Protein AF-A0A963TQV9-F1 (afdb_monomer_lite)

pLDDT: mean 86.81, std 13.45, range [44.41, 98.38]

Structure (mmCIF, N/CA/C/O backbone):
data_AF-A0A963TQV9-F1
#
_entry.id   AF-A0A963TQV9-F1
#
loop_
_atom_site.group_PDB
_atom_site.id
_atom_site.type_symbol
_atom_site.label_atom_id
_atom_site.label_alt_id
_atom_site.label_comp_id
_atom_site.label_asym_id
_atom_site.label_entity_id
_atom_site.label_seq_id
_atom_site.pdbx_PDB_ins_code
_atom_site.Cartn_x
_atom_site.Cartn_y
_atom_site.Cartn_z
_atom_site.occupancy
_atom_site.B_iso_or_equiv
_atom_site.auth_seq_id
_atom_site.auth_comp_id
_atom_site.auth_asym_id
_atom_site.auth_atom_id
_atom_site.pdbx_PDB_model_num
ATOM 1 N N . MET A 1 1 ? -43.638 37.629 3.443 1.00 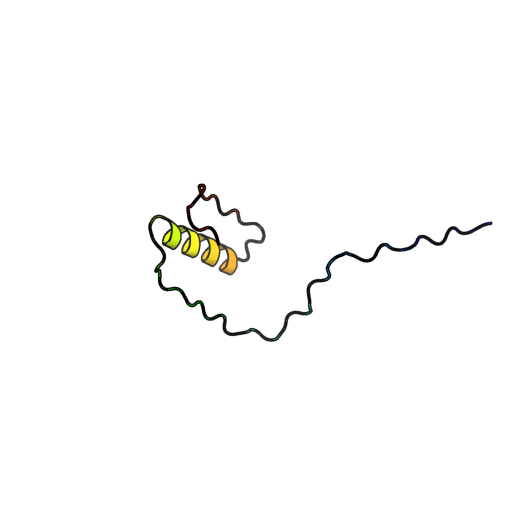49.25 1 MET A N 1
ATOM 2 C CA . MET A 1 1 ? -42.905 36.393 3.787 1.00 49.25 1 MET A CA 1
ATOM 3 C C . MET A 1 1 ? -42.382 35.802 2.490 1.00 49.25 1 MET A C 1
ATOM 5 O O . MET A 1 1 ? -43.142 35.160 1.782 1.00 49.25 1 MET A O 1
ATOM 9 N N . THR A 1 2 ? -41.139 36.112 2.127 1.00 44.41 2 THR A N 1
ATOM 10 C CA . THR A 1 2 ? -40.515 35.601 0.898 1.00 44.41 2 THR A CA 1
ATOM 11 C C . THR A 1 2 ? -39.589 34.466 1.302 1.00 44.41 2 THR A C 1
ATOM 13 O O . THR A 1 2 ? -38.575 34.704 1.953 1.00 44.41 2 THR A O 1
ATOM 16 N N . THR A 1 3 ? -39.968 33.231 0.992 1.00 50.03 3 THR A N 1
ATOM 17 C CA . THR A 1 3 ? -39.153 32.056 1.306 1.00 50.03 3 THR A CA 1
ATOM 18 C C . THR A 1 3 ? -38.075 31.919 0.238 1.00 50.03 3 THR A C 1
ATOM 20 O O . THR A 1 3 ? -38.380 31.702 -0.932 1.00 50.03 3 THR A O 1
ATOM 23 N N . VAL A 1 4 ? -36.813 32.068 0.635 1.00 56.94 4 VAL A N 1
ATOM 24 C CA . VAL A 1 4 ? -35.659 31.764 -0.214 1.00 56.94 4 VAL A CA 1
ATOM 25 C C . VAL A 1 4 ? -35.567 30.243 -0.328 1.00 56.94 4 VAL A C 1
ATOM 27 O O . VAL A 1 4 ? -35.295 29.559 0.657 1.00 56.94 4 VAL A O 1
ATOM 30 N N . THR A 1 5 ? -35.822 29.693 -1.512 1.00 59.03 5 THR A N 1
ATOM 31 C CA . THR A 1 5 ? -35.546 28.284 -1.813 1.00 59.03 5 THR A CA 1
ATOM 32 C C . THR A 1 5 ? -34.035 28.082 -1.872 1.00 59.03 5 THR A C 1
ATOM 34 O O . THR A 1 5 ? -33.380 28.557 -2.798 1.00 59.03 5 THR A O 1
ATOM 37 N N . ALA A 1 6 ? -33.472 27.404 -0.872 1.00 60.78 6 ALA A N 1
ATOM 38 C CA . ALA A 1 6 ? -32.076 26.990 -0.882 1.00 60.78 6 ALA A CA 1
ATOM 39 C C . ALA A 1 6 ? -31.881 25.893 -1.942 1.00 60.78 6 ALA A C 1
ATOM 41 O O . ALA A 1 6 ? -32.367 24.773 -1.787 1.00 60.78 6 ALA A O 1
ATOM 42 N N . THR A 1 7 ? -31.185 26.215 -3.031 1.00 68.81 7 THR A N 1
ATOM 43 C CA . THR A 1 7 ? -30.724 25.225 -4.008 1.00 68.81 7 THR A CA 1
ATOM 44 C C . THR A 1 7 ? -29.720 24.304 -3.322 1.00 68.81 7 THR A C 1
ATOM 46 O O . THR A 1 7 ? -28.617 24.727 -2.982 1.00 68.81 7 THR A O 1
ATOM 49 N N . VAL A 1 8 ? -30.096 23.045 -3.094 1.00 69.00 8 VAL A N 1
ATOM 50 C CA . VAL A 1 8 ? -29.166 22.018 -2.609 1.00 69.00 8 VAL A CA 1
ATOM 51 C C . VAL A 1 8 ? -28.128 21.771 -3.705 1.00 69.00 8 VAL A C 1
ATOM 53 O O . VAL A 1 8 ? -28.463 21.279 -4.781 1.00 69.00 8 VAL A O 1
ATOM 56 N N . LEU A 1 9 ? -26.871 22.134 -3.440 1.00 71.50 9 LEU A N 1
ATOM 57 C CA . LEU A 1 9 ? -25.734 21.766 -4.283 1.00 71.50 9 LEU A CA 1
ATOM 58 C C . LEU A 1 9 ? -25.608 20.239 -4.274 1.00 71.50 9 LEU A C 1
ATOM 60 O O . LEU A 1 9 ? -25.371 19.635 -3.229 1.00 71.50 9 LEU A O 1
ATOM 64 N N . GLN A 1 10 ? -25.800 19.610 -5.430 1.00 70.12 10 GLN A N 1
ATOM 65 C CA . GLN A 1 10 ? -25.569 18.177 -5.580 1.00 70.12 10 GLN A CA 1
ATOM 66 C C . GLN A 1 10 ? -24.062 17.879 -5.457 1.00 70.12 10 GLN A C 1
ATOM 68 O O . GLN A 1 10 ? -23.247 18.673 -5.934 1.00 70.12 10 GLN A O 1
ATOM 73 N N . PRO A 1 11 ? -23.664 16.761 -4.821 1.00 75.56 11 PRO A N 1
ATOM 74 C CA . PRO A 1 11 ? -22.257 16.409 -4.686 1.00 75.56 11 PRO A CA 1
ATOM 75 C C . PRO A 1 11 ? -21.644 16.102 -6.058 1.00 75.56 11 PRO A C 1
ATOM 77 O O . PRO A 1 11 ? -22.240 15.402 -6.873 1.00 75.56 11 PRO A O 1
ATOM 80 N N . LEU A 1 12 ? -20.420 16.590 -6.286 1.00 77.38 12 LEU A N 1
ATOM 81 C CA . LEU A 1 12 ? -19.671 16.398 -7.539 1.00 77.38 12 LEU A CA 1
ATOM 82 C C . LEU A 1 12 ? -19.331 14.925 -7.835 1.00 77.38 12 LEU A C 1
ATOM 84 O O . LEU A 1 12 ? -18.924 14.596 -8.945 1.00 77.38 12 LEU A O 1
ATOM 88 N N . TYR A 1 13 ? -19.503 14.036 -6.856 1.00 79.62 13 TYR A N 1
ATOM 89 C CA . TYR A 1 13 ? -19.340 12.599 -7.015 1.00 79.62 13 TYR A CA 1
ATOM 90 C C . TYR A 1 13 ? -20.244 11.847 -6.037 1.00 79.62 13 TYR A C 1
ATOM 92 O O . TYR A 1 13 ? -20.253 12.131 -4.839 1.00 79.62 13 TYR A O 1
ATOM 100 N N . THR A 1 14 ? -20.976 10.859 -6.550 1.00 82.56 14 THR A N 1
ATOM 101 C CA . THR A 1 14 ? -21.677 9.860 -5.738 1.00 82.56 14 THR A CA 1
ATOM 102 C C . THR A 1 14 ? -21.029 8.515 -6.012 1.00 82.56 14 THR A C 1
ATOM 104 O O . THR A 1 14 ? -20.918 8.112 -7.170 1.00 82.56 14 THR A O 1
ATOM 107 N N . ARG A 1 15 ? -20.597 7.820 -4.953 1.00 80.56 15 ARG A N 1
ATOM 108 C CA . ARG A 1 15 ? -20.071 6.458 -5.072 1.00 80.56 15 ARG A CA 1
ATOM 109 C C . ARG A 1 15 ? -21.142 5.592 -5.752 1.00 80.56 15 ARG A C 1
ATOM 111 O O . ARG A 1 15 ? -22.257 5.535 -5.228 1.00 80.56 15 ARG A O 1
ATOM 118 N N . PRO A 1 16 ? -20.834 4.927 -6.880 1.00 81.88 16 PRO A N 1
ATOM 119 C CA . PRO A 1 16 ? -21.767 3.992 -7.487 1.00 81.88 16 PRO A CA 1
ATOM 120 C C . PRO A 1 16 ? -22.184 2.936 -6.455 1.00 81.88 16 PRO A C 1
ATOM 122 O O . PRO A 1 16 ? -21.370 2.588 -5.588 1.00 81.88 16 PRO A O 1
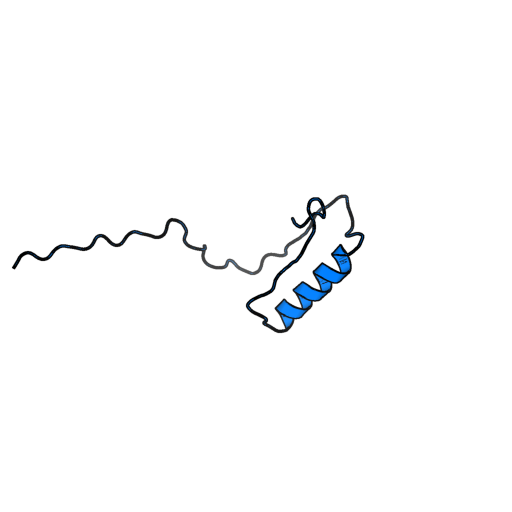ATOM 125 N N . PRO A 1 17 ? -23.420 2.411 -6.523 1.00 83.75 17 PRO A N 1
ATOM 126 C CA . PRO A 1 17 ? -23.810 1.297 -5.670 1.00 83.75 17 PRO A CA 1
ATOM 127 C C . PRO A 1 17 ? -22.783 0.173 -5.818 1.00 83.75 17 PRO A C 1
ATOM 129 O O . PRO A 1 17 ? -22.296 -0.088 -6.921 1.00 83.75 17 PRO A O 1
ATOM 132 N N . ALA A 1 18 ? -22.412 -0.452 -4.699 1.00 82.19 18 ALA A N 1
ATOM 133 C CA . ALA A 1 18 ? -21.480 -1.566 -4.735 1.00 82.19 18 ALA A CA 1
ATOM 134 C C . ALA A 1 18 ? -22.056 -2.652 -5.654 1.00 82.19 18 ALA A C 1
ATOM 136 O O . ALA A 1 18 ? -23.155 -3.154 -5.418 1.00 82.19 18 ALA A O 1
ATOM 137 N N . GLY A 1 19 ? -21.332 -2.959 -6.731 1.00 80.69 19 GLY A N 1
ATOM 138 C CA . GLY A 1 19 ? -21.641 -4.105 -7.572 1.00 80.69 19 GLY A CA 1
ATOM 139 C C . GLY A 1 19 ? -21.437 -5.415 -6.805 1.00 80.69 19 GLY A C 1
ATOM 140 O O . GLY A 1 19 ? -20.917 -5.401 -5.683 1.00 80.69 19 GLY A O 1
ATOM 141 N N . PRO A 1 20 ? -21.820 -6.559 -7.396 1.00 83.75 20 PRO A N 1
ATOM 142 C CA . PRO A 1 20 ? -21.426 -7.849 -6.847 1.00 83.75 20 PRO A CA 1
ATOM 143 C C . PRO A 1 20 ? -19.897 -7.890 -6.673 1.00 83.75 20 PRO A C 1
ATOM 145 O O . PRO A 1 20 ? -19.186 -7.248 -7.455 1.00 83.75 20 PRO A O 1
ATOM 148 N N . PRO A 1 21 ? -19.384 -8.607 -5.657 1.00 79.94 21 PRO A N 1
ATOM 149 C CA . PRO A 1 21 ? -17.947 -8.755 -5.468 1.00 79.94 21 PRO A CA 1
ATOM 150 C C . PRO A 1 21 ? -17.325 -9.266 -6.769 1.00 79.94 21 PRO A C 1
ATOM 152 O O . PRO A 1 21 ? -17.711 -10.312 -7.284 1.00 79.94 21 PRO A O 1
ATOM 155 N N . ALA A 1 22 ? -16.421 -8.469 -7.331 1.00 82.38 22 ALA A N 1
ATOM 156 C CA . ALA A 1 22 ? -15.681 -8.819 -8.529 1.00 82.38 22 ALA A CA 1
ATOM 157 C C . ALA A 1 22 ? -14.362 -9.473 -8.118 1.00 82.38 22 ALA A C 1
ATOM 1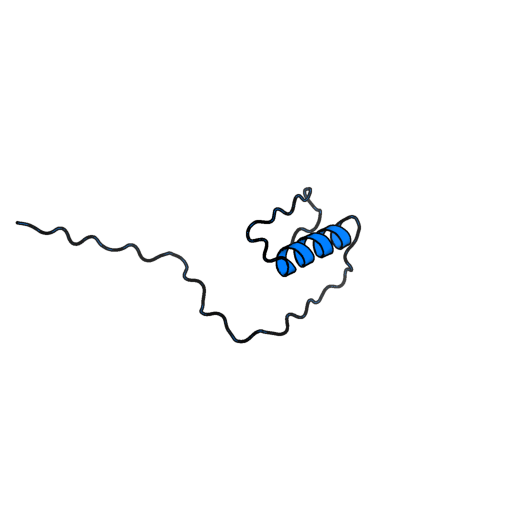59 O O . ALA A 1 22 ? -13.688 -8.983 -7.209 1.00 82.38 22 ALA A O 1
ATOM 160 N N . ASP A 1 23 ? -13.976 -10.538 -8.816 1.00 88.38 23 ASP A N 1
ATOM 161 C CA . ASP A 1 23 ? -12.666 -11.157 -8.642 1.00 88.38 23 ASP A CA 1
ATOM 162 C C . ASP A 1 23 ? -11.587 -10.196 -9.151 1.00 88.38 23 ASP A C 1
ATOM 164 O O . ASP A 1 23 ? -11.308 -10.097 -10.350 1.00 88.38 23 ASP A O 1
ATOM 168 N N . PHE A 1 24 ? -10.992 -9.437 -8.231 1.00 90.12 24 PHE A N 1
ATOM 169 C CA . PHE A 1 24 ? -9.883 -8.553 -8.554 1.00 90.12 24 PHE A CA 1
ATOM 170 C C . PHE A 1 24 ? -8.652 -9.388 -8.921 1.00 90.12 24 PHE A C 1
ATOM 172 O O . PHE A 1 24 ? -8.088 -10.091 -8.082 1.00 90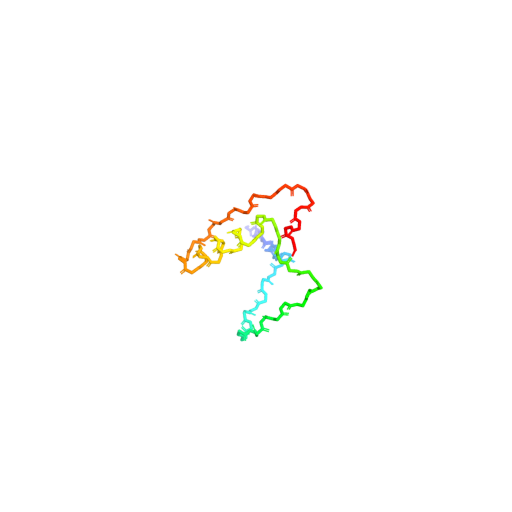.12 24 PHE A O 1
ATOM 179 N N . LYS A 1 25 ? -8.217 -9.294 -10.181 1.00 93.06 25 LYS A N 1
ATOM 180 C CA . LYS A 1 25 ? -7.008 -9.954 -10.681 1.00 93.06 25 LYS A CA 1
ATOM 181 C C . LYS A 1 25 ? -5.940 -8.916 -11.009 1.00 93.06 25 LYS A C 1
ATOM 183 O O . LYS A 1 25 ? -6.030 -8.233 -12.027 1.00 93.06 25 LYS A O 1
ATOM 188 N N . LEU A 1 26 ? -4.914 -8.837 -10.166 1.00 92.75 26 LEU A N 1
ATOM 189 C CA . LEU A 1 26 ? -3.739 -8.008 -10.421 1.00 92.75 26 LEU A CA 1
ATOM 190 C C . LEU A 1 26 ? -2.864 -8.647 -11.512 1.00 92.75 26 LEU A C 1
ATOM 192 O O . LEU A 1 26 ? -2.551 -9.836 -11.439 1.00 92.75 26 LEU A O 1
ATOM 196 N N . VAL A 1 27 ? -2.461 -7.858 -12.509 1.00 96.00 27 VAL A N 1
ATOM 197 C CA . VAL A 1 27 ? -1.504 -8.252 -13.554 1.00 96.00 27 VAL A CA 1
ATOM 198 C C . VAL A 1 27 ? -0.336 -7.275 -13.510 1.00 96.00 27 VAL A C 1
ATOM 200 O O . VAL A 1 27 ? -0.539 -6.072 -13.642 1.00 96.00 27 VAL A O 1
ATOM 203 N N . SER A 1 28 ? 0.871 -7.792 -13.294 1.00 94.62 28 SER A N 1
ATOM 204 C CA . SER A 1 28 ? 2.109 -7.015 -13.201 1.00 94.62 28 SER A CA 1
ATOM 205 C C . SER A 1 28 ? 3.288 -7.881 -13.637 1.00 94.62 28 SER A C 1
ATOM 207 O O . SER A 1 28 ? 3.334 -9.065 -13.299 1.00 94.62 28 SER A O 1
ATOM 209 N N . ASP A 1 29 ? 4.250 -7.280 -14.335 1.00 97.50 29 ASP A N 1
ATOM 210 C CA . ASP A 1 29 ? 5.533 -7.917 -14.667 1.00 97.50 29 ASP A CA 1
ATOM 211 C C . ASP A 1 29 ? 6.493 -7.959 -13.462 1.00 97.50 29 ASP A C 1
ATOM 213 O O . ASP A 1 29 ? 7.506 -8.656 -13.482 1.00 97.50 29 ASP A O 1
ATOM 217 N N . PHE A 1 30 ? 6.177 -7.214 -12.398 1.00 94.56 30 PHE A N 1
ATOM 218 C CA . PHE A 1 30 ? 6.991 -7.088 -11.193 1.00 94.56 30 PHE A CA 1
ATOM 219 C C . PHE A 1 30 ? 6.303 -7.725 -9.989 1.00 94.56 30 PHE A C 1
ATOM 221 O O . PHE A 1 30 ? 5.104 -7.529 -9.767 1.00 94.56 30 PHE A O 1
ATOM 228 N N . ALA A 1 31 ? 7.092 -8.434 -9.182 1.00 95.50 31 ALA A N 1
ATOM 229 C CA . ALA A 1 31 ? 6.688 -8.882 -7.858 1.00 95.50 31 ALA A CA 1
ATOM 230 C C . ALA A 1 31 ? 6.949 -7.779 -6.813 1.00 95.50 31 ALA A C 1
ATOM 232 O O . ALA A 1 31 ? 7.889 -6.996 -6.988 1.00 95.50 31 ALA A O 1
ATOM 233 N N . PRO A 1 32 ? 6.172 -7.733 -5.716 1.00 96.12 32 PRO A N 1
ATOM 234 C CA . PRO A 1 32 ? 6.452 -6.837 -4.602 1.00 96.12 32 PRO A CA 1
ATOM 235 C C . PRO A 1 32 ? 7.877 -7.025 -4.073 1.00 96.12 32 PRO A C 1
ATOM 237 O O . PRO A 1 32 ? 8.339 -8.155 -3.905 1.00 96.12 32 PRO A O 1
ATOM 240 N N . ALA A 1 33 ? 8.569 -5.921 -3.799 1.00 94.81 33 ALA A N 1
ATOM 241 C CA . ALA A 1 33 ? 9.971 -5.938 -3.385 1.00 94.81 33 ALA A CA 1
ATOM 242 C C . ALA A 1 33 ? 10.269 -4.913 -2.280 1.00 94.81 33 ALA A C 1
ATOM 244 O O . ALA A 1 33 ? 9.487 -3.994 -2.029 1.00 94.81 33 ALA A O 1
ATOM 245 N N . GLY A 1 34 ? 11.421 -5.069 -1.618 1.00 94.94 34 GLY A N 1
ATOM 246 C CA . GLY A 1 34 ? 11.801 -4.232 -0.476 1.00 94.94 34 GLY A CA 1
ATOM 247 C C . GLY A 1 34 ? 10.789 -4.368 0.662 1.00 94.94 34 GLY A C 1
ATOM 248 O O . GLY A 1 34 ? 10.433 -5.483 1.032 1.00 94.94 34 GLY A O 1
ATOM 249 N N . ASP A 1 35 ? 10.288 -3.241 1.165 1.00 96.31 35 ASP A N 1
ATOM 250 C CA . ASP A 1 35 ? 9.315 -3.205 2.268 1.00 96.31 35 ASP A CA 1
ATOM 251 C C . ASP A 1 35 ? 7.857 -3.393 1.810 1.00 96.31 35 ASP A C 1
ATOM 253 O O . ASP A 1 35 ? 6.948 -3.479 2.638 1.00 96.31 35 ASP A O 1
ATOM 257 N N . GLN A 1 36 ? 7.605 -3.470 0.496 1.00 96.56 36 GLN A N 1
ATOM 258 C CA . GLN A 1 36 ? 6.248 -3.606 -0.043 1.00 96.56 36 GLN A CA 1
ATOM 259 C C . GLN A 1 36 ? 5.505 -4.849 0.478 1.00 96.56 36 GLN A C 1
ATOM 261 O O . GLN A 1 36 ? 4.350 -4.684 0.868 1.00 96.56 36 GLN A O 1
ATOM 266 N N . PRO A 1 37 ? 6.102 -6.063 0.549 1.00 97.25 37 PRO A N 1
ATOM 267 C CA . PRO A 1 37 ? 5.399 -7.235 1.073 1.00 97.25 37 PRO A CA 1
ATOM 268 C C . PRO A 1 37 ? 4.887 -7.024 2.504 1.00 97.25 37 PRO A C 1
ATOM 270 O O . PRO A 1 37 ? 3.721 -7.277 2.786 1.00 97.25 37 PRO A O 1
ATOM 273 N N . ALA A 1 38 ? 5.723 -6.465 3.384 1.00 96.88 38 ALA A N 1
ATOM 274 C CA . ALA A 1 38 ? 5.350 -6.208 4.773 1.00 96.88 38 ALA A CA 1
ATOM 275 C C . ALA A 1 38 ? 4.260 -5.127 4.896 1.00 96.88 38 ALA A C 1
ATOM 277 O O . ALA A 1 38 ? 3.346 -5.251 5.717 1.00 96.88 38 ALA A O 1
ATOM 278 N N . ALA A 1 39 ? 4.324 -4.079 4.067 1.00 96.69 39 ALA A N 1
ATOM 279 C CA . ALA A 1 39 ? 3.293 -3.044 4.023 1.00 96.69 39 ALA A CA 1
ATOM 280 C C . ALA A 1 39 ? 1.941 -3.602 3.548 1.00 96.69 39 ALA A C 1
ATOM 282 O O . ALA A 1 39 ? 0.909 -3.286 4.140 1.00 96.69 39 ALA A O 1
ATOM 283 N N . ILE A 1 40 ? 1.948 -4.462 2.522 1.00 97.06 40 ILE A N 1
ATOM 284 C CA . ILE A 1 40 ? 0.747 -5.150 2.032 1.00 97.06 40 ILE A CA 1
ATOM 285 C C . ILE A 1 40 ? 0.147 -6.014 3.145 1.00 97.06 40 ILE A C 1
ATOM 287 O O . ILE A 1 40 ? -1.037 -5.866 3.442 1.00 97.06 40 ILE A O 1
ATOM 291 N N . ASP A 1 41 ? 0.951 -6.859 3.793 1.00 98.12 41 ASP A N 1
ATOM 292 C CA . ASP A 1 41 ? 0.473 -7.748 4.858 1.00 98.12 41 ASP A CA 1
ATOM 293 C C . ASP A 1 41 ? -0.151 -6.967 6.0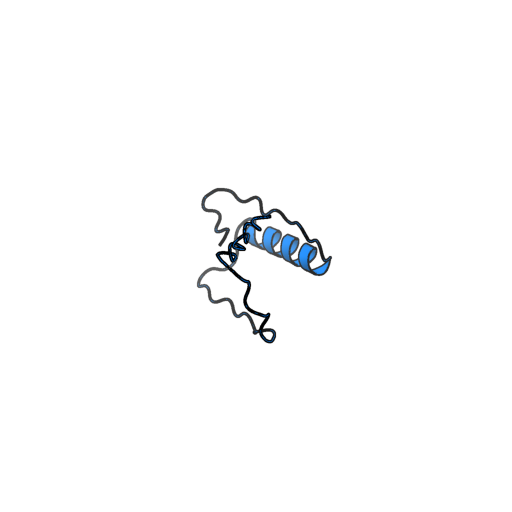21 1.00 98.12 41 ASP A C 1
ATOM 295 O O . ASP A 1 41 ? -1.231 -7.316 6.501 1.00 98.12 41 ASP A O 1
ATOM 299 N N . THR A 1 42 ? 0.494 -5.875 6.438 1.00 97.94 42 THR A N 1
ATOM 300 C CA . THR A 1 42 ? 0.003 -5.014 7.522 1.00 97.94 42 THR A CA 1
ATOM 301 C C . THR A 1 42 ? -1.356 -4.410 7.176 1.00 97.94 42 THR A C 1
ATOM 303 O O . THR A 1 42 ? -2.301 -4.543 7.952 1.00 97.94 42 THR A O 1
ATOM 306 N N . LEU A 1 43 ? -1.485 -3.809 5.989 1.00 97.81 43 LEU A N 1
ATOM 307 C CA . LEU A 1 43 ? -2.735 -3.176 5.562 1.00 97.81 43 LEU A CA 1
ATOM 308 C C . LEU A 1 43 ? -3.866 -4.197 5.381 1.00 97.81 43 LEU A C 1
ATOM 310 O O . LEU A 1 43 ? -5.011 -3.965 5.769 1.00 97.81 43 LEU A O 1
ATOM 314 N N . VAL A 1 44 ? -3.554 -5.362 4.808 1.00 97.50 44 VAL A N 1
ATOM 315 C CA . VAL A 1 44 ? -4.528 -6.446 4.633 1.00 97.50 44 VAL A CA 1
ATOM 316 C C . VAL A 1 44 ? -5.019 -6.962 5.985 1.00 97.50 44 VAL A C 1
ATOM 318 O O . VAL A 1 44 ? -6.205 -7.268 6.126 1.00 97.50 44 VAL A O 1
ATOM 321 N N . ASN A 1 45 ? -4.141 -7.054 6.982 1.00 98.38 45 ASN A N 1
ATOM 322 C CA . ASN A 1 45 ? -4.534 -7.472 8.323 1.00 98.38 45 ASN A CA 1
ATOM 323 C C . ASN A 1 45 ? -5.405 -6.416 9.012 1.00 98.38 45 ASN A C 1
ATOM 325 O O . ASN A 1 45 ? -6.475 -6.780 9.496 1.00 98.38 45 ASN A O 1
ATOM 329 N N . GLY A 1 46 ? -5.057 -5.128 8.931 1.00 98.06 46 GLY A N 1
ATOM 330 C CA . GLY A 1 46 ? -5.912 -4.053 9.449 1.00 98.06 46 GLY A CA 1
ATOM 331 C C . GLY A 1 46 ? -7.312 -4.065 8.821 1.00 98.06 46 GLY A C 1
ATOM 332 O O . GLY A 1 46 ? -8.323 -3.912 9.509 1.00 98.06 46 GLY A O 1
ATOM 333 N N . LEU A 1 47 ? -7.414 -4.357 7.516 1.00 97.06 47 LEU A N 1
ATOM 334 C CA . LEU A 1 47 ? -8.713 -4.519 6.849 1.00 97.06 47 LEU A CA 1
ATOM 335 C C . LEU A 1 47 ? -9.521 -5.701 7.409 1.00 97.06 47 LEU A C 1
ATOM 337 O O . LEU A 1 47 ? -10.727 -5.566 7.624 1.00 97.06 47 LEU A O 1
ATOM 341 N N . LYS A 1 48 ? -8.881 -6.849 7.667 1.00 97.44 48 LYS A N 1
ATOM 342 C CA . LYS A 1 48 ?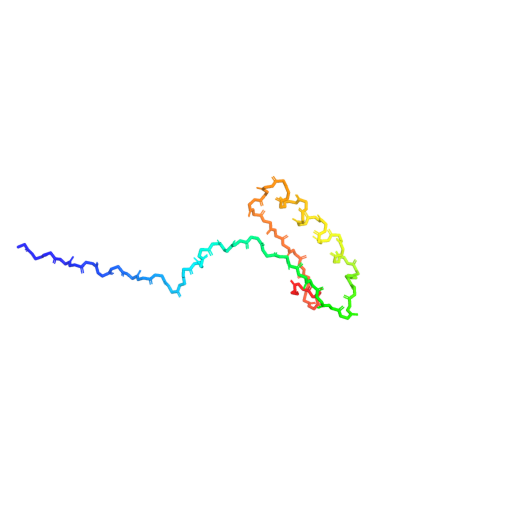 -9.538 -8.017 8.292 1.00 97.44 48 LYS A CA 1
ATOM 343 C C . LYS A 1 48 ? -9.987 -7.720 9.723 1.00 97.44 48 LYS A C 1
ATOM 345 O O . LYS A 1 48 ? -11.020 -8.223 10.164 1.00 97.44 48 LYS A O 1
ATOM 350 N N . GLU A 1 49 ? -9.242 -6.879 10.427 1.00 98.12 49 GLU A N 1
ATOM 351 C CA . GLU A 1 49 ? -9.543 -6.416 11.784 1.00 98.12 49 GLU A CA 1
ATOM 352 C C . GLU A 1 49 ? -10.579 -5.278 11.816 1.00 98.12 49 GLU A C 1
ATOM 354 O O . GLU A 1 49 ? -10.970 -4.826 12.888 1.00 98.12 49 GLU A O 1
ATOM 359 N N . HIS A 1 50 ? -11.110 -4.884 10.651 1.00 96.88 50 HIS A N 1
ATOM 360 C CA . HIS A 1 50 ? -12.095 -3.811 10.488 1.00 96.88 50 HIS A CA 1
ATOM 361 C C . HIS A 1 50 ? -11.581 -2.435 10.947 1.00 96.88 50 HIS A C 1
ATOM 363 O O . HIS A 1 50 ? -12.369 -1.559 11.325 1.00 96.88 50 HIS A O 1
ATOM 369 N N . GLU A 1 51 ? -10.268 -2.211 10.869 1.00 97.62 51 GLU A N 1
ATOM 370 C CA . GLU A 1 51 ? -9.679 -0.892 11.071 1.00 97.62 51 GLU A CA 1
ATOM 371 C C . GLU A 1 51 ? -10.154 0.065 9.976 1.00 97.62 51 GLU A C 1
ATOM 373 O O . GLU A 1 51 ? -9.924 -0.152 8.782 1.00 97.62 51 GLU A O 1
ATOM 378 N N . ARG A 1 52 ? -10.835 1.140 10.388 1.00 95.38 52 ARG A N 1
ATOM 379 C CA . ARG A 1 52 ? -11.415 2.115 9.452 1.00 95.38 52 ARG A CA 1
ATOM 380 C C . ARG A 1 52 ? -10.380 3.052 8.847 1.00 95.38 52 ARG A C 1
ATOM 382 O O . ARG A 1 52 ? -10.505 3.409 7.680 1.00 95.38 52 ARG A O 1
ATOM 389 N N . ASP A 1 53 ? -9.395 3.443 9.647 1.00 97.50 53 ASP A N 1
ATOM 390 C CA . ASP A 1 53 ? -8.402 4.449 9.297 1.00 97.50 53 ASP A CA 1
ATOM 391 C C . ASP A 1 53 ? -7.015 3.807 9.354 1.00 97.50 53 ASP A C 1
ATOM 393 O O . ASP A 1 53 ? -6.558 3.398 10.418 1.00 97.50 53 ASP A O 1
ATOM 397 N N . GLN A 1 54 ? -6.347 3.716 8.205 1.00 97.75 54 GLN A N 1
ATOM 398 C CA . GLN A 1 54 ? -4.995 3.170 8.079 1.00 97.75 54 GLN A CA 1
ATOM 399 C C . GLN A 1 54 ? -4.140 4.122 7.241 1.00 97.75 54 GLN A C 1
ATOM 401 O O . GLN A 1 54 ? -4.624 4.728 6.281 1.00 97.75 54 GLN A O 1
ATOM 406 N N . VAL A 1 55 ? -2.862 4.265 7.595 1.00 95.38 55 VAL A N 1
ATOM 407 C CA . VAL A 1 55 ? -1.930 5.179 6.922 1.00 95.38 55 VAL A CA 1
ATOM 408 C C . VAL A 1 55 ? -0.774 4.387 6.326 1.00 95.38 55 VAL A C 1
ATOM 410 O O . VAL A 1 55 ? 0.015 3.786 7.047 1.00 95.38 55 VAL A O 1
ATOM 413 N N . LEU A 1 56 ? -0.633 4.444 5.000 1.00 96.00 56 LEU A N 1
ATOM 414 C CA . LEU A 1 56 ? 0.535 3.918 4.298 1.00 96.00 56 LEU A CA 1
ATOM 415 C C . LEU A 1 56 ? 1.609 5.007 4.189 1.00 96.00 56 LEU A C 1
ATOM 417 O O . LEU A 1 56 ? 1.542 5.884 3.323 1.00 96.00 56 LEU A O 1
ATOM 421 N N . LEU A 1 57 ? 2.621 4.945 5.054 1.00 92.69 57 LEU A N 1
ATOM 422 C CA . LEU A 1 57 ? 3.785 5.822 4.959 1.00 92.69 57 LEU A CA 1
ATOM 423 C C . LEU A 1 57 ? 4.801 5.226 3.979 1.00 92.69 57 LEU A C 1
ATOM 425 O O . LEU A 1 57 ? 5.456 4.235 4.279 1.00 92.69 57 LEU A O 1
ATOM 429 N N . GLY A 1 58 ? 4.948 5.845 2.809 1.00 90.62 58 GLY A N 1
ATOM 430 C CA . GLY A 1 58 ? 5.925 5.419 1.807 1.00 90.62 58 GLY A CA 1
ATOM 431 C C . GLY A 1 58 ? 6.717 6.590 1.244 1.00 90.62 58 GLY A C 1
ATOM 432 O O . GLY A 1 58 ? 6.145 7.640 0.932 1.00 90.62 58 GLY A O 1
ATOM 433 N N . VAL A 1 59 ? 8.021 6.391 1.055 1.00 91.00 59 VAL A N 1
ATOM 434 C CA . VAL A 1 59 ? 8.920 7.376 0.433 1.00 91.00 59 VAL A CA 1
ATOM 435 C C . VAL A 1 59 ? 8.553 7.638 -1.037 1.00 91.00 59 VAL A C 1
ATOM 437 O O . VAL A 1 59 ? 7.760 6.918 -1.655 1.00 91.00 59 VAL A O 1
ATOM 440 N N . THR A 1 60 ? 9.080 8.709 -1.625 1.00 91.81 60 THR A N 1
ATOM 441 C CA . THR A 1 60 ? 8.885 8.996 -3.055 1.00 91.81 60 THR A CA 1
ATOM 442 C C . THR A 1 60 ? 9.544 7.908 -3.907 1.00 91.81 60 THR A C 1
ATOM 444 O O . THR A 1 60 ? 10.654 7.482 -3.611 1.00 91.81 60 THR A O 1
ATOM 447 N N . GLY A 1 61 ? 8.859 7.443 -4.957 1.00 88.69 61 GLY A N 1
ATOM 448 C CA . GLY A 1 61 ? 9.373 6.398 -5.853 1.00 88.69 61 GLY A CA 1
ATOM 449 C C . GLY A 1 61 ? 9.206 4.956 -5.354 1.00 88.69 61 GLY A C 1
ATOM 450 O O . GLY A 1 61 ? 9.589 4.036 -6.063 1.00 88.69 61 GLY A O 1
ATOM 451 N N . SER A 1 62 ? 8.588 4.727 -4.190 1.00 87.88 62 SER A N 1
ATOM 452 C CA . SER A 1 62 ? 8.411 3.382 -3.613 1.00 87.88 62 SER A CA 1
ATOM 453 C C . SER A 1 62 ? 7.320 2.517 -4.267 1.00 87.88 62 SER A C 1
ATOM 455 O O . SER A 1 62 ? 7.078 1.412 -3.793 1.00 87.88 62 SER A O 1
ATOM 457 N N . GLY A 1 63 ? 6.612 3.027 -5.282 1.00 88.00 63 GLY A N 1
ATOM 458 C CA . GLY A 1 63 ? 5.469 2.336 -5.896 1.00 88.00 63 GLY A CA 1
ATOM 459 C C . GLY A 1 63 ? 4.264 2.188 -4.958 1.00 88.00 63 GLY A C 1
ATOM 460 O O . GLY A 1 63 ? 3.828 1.081 -4.693 1.00 88.00 63 GLY A O 1
ATOM 461 N N . LYS A 1 64 ? 3.735 3.298 -4.409 1.00 92.00 64 LYS A N 1
ATOM 462 C CA . LYS A 1 64 ? 2.509 3.285 -3.570 1.00 92.00 64 LYS A CA 1
ATOM 463 C C . LYS A 1 64 ? 1.218 2.988 -4.357 1.00 92.00 64 LYS A C 1
ATOM 465 O O . LYS A 1 64 ? 0.159 2.880 -3.747 1.00 92.00 64 LYS A O 1
ATOM 470 N N . THR A 1 65 ? 1.298 2.956 -5.683 1.00 83.94 65 THR A N 1
ATOM 471 C CA . THR A 1 65 ? 0.205 2.642 -6.611 1.00 83.94 65 THR A CA 1
ATOM 472 C C . THR A 1 65 ? 0.536 1.325 -7.273 1.00 83.94 65 THR A C 1
ATOM 474 O O . THR A 1 65 ? -0.378 0.481 -7.340 1.00 83.94 65 THR A O 1
#

Secondary structure (DSSP, 8-state):
-----------S--PPPPPSPP------SS---TTHHHHHHHHHHHHHTT-S-------TTS---

Foldseek 3Di:
DDDDPDDPDDDPDDDPPDDPDDDDDDDDPDDQDDCRVVLVVVVVVCVVVVPPDDDDDDDPPNPPD

Sequence (65 aa):
MTTVTATVLQPLYTRPPAGPPADFKLVSDFAPAGDQPAAIDTLVNGLKEHERDQVLLGVTGSGKT

Radius of gyration: 20.37 Å; chains: 1; bounding box: 55×48×26 Å